Protein AF-A0A432QQ26-F1 (afdb_monomer)

Radius of gyration: 23.05 Å; Cα contacts (8 Å, |Δi|>4): 142; chains: 1; bounding box: 37×40×85 Å

Foldseek 3Di:
DPDDPPPPPPPPPPPVCPPDQDLQNVLVVCVVVVVPVVSLVSLVPDDDLSSLLVNLVSCLVVLVLVVNVVSLVVSCVPPNDDLVSLLSNLSSCLVVLVLVVSLVSLVVSCVVPDPCNLVSLQSNLVSCVVVVVNVSNVVSNVVSVVVVVVD

Solvent-accessible surface area (backbone atoms only — not comparable to full-atom values): 8589 Å² total; per-residue (Å²): 141,92,86,74,78,83,73,78,81,74,84,81,79,79,74,76,79,67,72,77,77,47,74,56,58,50,23,50,53,30,36,78,70,68,40,43,70,62,16,50,56,52,30,71,74,46,94,44,73,68,26,49,50,51,43,33,52,51,27,50,76,70,64,38,54,71,62,21,54,53,48,47,54,52,43,44,73,75,75,41,90,50,72,69,63,52,47,51,52,26,49,48,28,37,76,72,67,40,31,69,63,14,44,56,52,39,59,56,51,62,76,66,68,47,94,62,40,45,59,46,36,32,50,48,9,48,43,27,43,78,70,67,39,54,72,61,12,51,54,29,39,52,50,21,52,57,49,66,72,75,114

Sequence (151 aa):
MRAVIWILMVLLFDVSFSPAESIEDKAISLYNNGKKTEALKLLEGADSERALRLLIDYLTWENDVDRALRKIEIYEKKFGYEPEVAFRKAQLLAWSGKTVESRKLLRELLKEKTSFFPDVVELIGFTYLWEGRKKDAEFYLSWAYDLGKSE

Structure (mmCIF, N/CA/C/O backbone):
data_AF-A0A432QQ26-F1
#
_entry.id   AF-A0A432QQ26-F1
#
loop_
_atom_site.group_PDB
_atom_site.id
_atom_site.type_symbol
_atom_site.label_atom_id
_atom_site.label_alt_id
_atom_site.label_comp_id
_atom_site.label_asym_id
_atom_site.label_entity_id
_atom_site.label_seq_id
_atom_site.pdbx_PDB_ins_code
_atom_site.Cartn_x
_atom_site.Cartn_y
_atom_site.Cartn_z
_atom_site.occupancy
_atom_site.B_iso_or_equiv
_atom_site.auth_seq_id
_atom_site.auth_comp_id
_atom_site.auth_asym_id
_atom_site.auth_atom_id
_atom_site.pdbx_PDB_model_num
ATOM 1 N N . MET A 1 1 ? -8.235 29.226 66.268 1.00 49.72 1 MET A N 1
ATOM 2 C CA . MET A 1 1 ? -9.149 28.692 65.227 1.00 49.72 1 MET A CA 1
ATOM 3 C C . MET A 1 1 ? -9.240 29.712 64.104 1.00 49.72 1 MET A C 1
ATOM 5 O O . MET A 1 1 ? -9.399 30.874 64.440 1.00 49.72 1 MET A O 1
ATOM 9 N N . ARG A 1 2 ? -9.169 29.288 62.830 1.00 47.31 2 ARG A N 1
ATOM 10 C CA . ARG A 1 2 ? -9.063 30.097 61.583 1.00 47.31 2 ARG A CA 1
ATOM 11 C C . ARG A 1 2 ? -7.641 30.294 61.031 1.00 47.31 2 ARG A C 1
ATOM 13 O O . ARG A 1 2 ? -7.210 31.419 60.840 1.00 47.31 2 ARG A O 1
ATOM 20 N N . ALA A 1 3 ? -6.920 29.207 60.751 1.00 44.12 3 ALA A N 1
ATOM 21 C CA . ALA A 1 3 ? -5.725 29.276 59.891 1.00 44.12 3 ALA A CA 1
ATOM 22 C C . ALA A 1 3 ? -5.341 27.934 59.230 1.00 44.12 3 ALA A C 1
ATOM 24 O O . ALA A 1 3 ? -4.186 27.742 58.880 1.00 44.12 3 ALA A O 1
ATOM 25 N N . VAL A 1 4 ? -6.270 26.977 59.087 1.00 44.66 4 VAL A N 1
ATOM 26 C CA . VAL A 1 4 ? -5.939 25.627 58.560 1.00 44.66 4 VAL A CA 1
ATOM 27 C C . VAL A 1 4 ? -6.774 25.244 57.328 1.00 44.66 4 VAL A C 1
ATOM 29 O O . VAL A 1 4 ? -6.536 24.222 56.704 1.00 44.66 4 VAL A O 1
ATOM 32 N N . ILE A 1 5 ? -7.726 26.081 56.905 1.00 47.72 5 ILE A N 1
ATOM 33 C CA . ILE A 1 5 ? -8.691 25.704 55.852 1.00 47.72 5 ILE A CA 1
ATOM 34 C C . ILE A 1 5 ? -8.233 26.106 54.434 1.00 47.72 5 ILE A C 1
ATOM 36 O O . ILE A 1 5 ? -8.802 25.640 53.457 1.00 47.72 5 ILE A O 1
ATOM 40 N N . TRP A 1 6 ? -7.157 26.882 54.277 1.00 38.00 6 TRP A N 1
ATOM 41 C CA . TRP A 1 6 ? -6.729 27.367 52.952 1.00 38.00 6 TRP A CA 1
ATOM 42 C C . TRP A 1 6 ? -5.628 26.548 52.263 1.00 38.00 6 TRP A C 1
ATOM 44 O O . TRP A 1 6 ? -5.224 26.901 51.163 1.00 38.00 6 TRP A O 1
ATOM 54 N N . ILE A 1 7 ? -5.163 25.444 52.858 1.00 43.03 7 ILE A N 1
ATOM 55 C CA . ILE A 1 7 ? -4.156 24.562 52.226 1.00 43.03 7 ILE A CA 1
ATOM 56 C C . ILE A 1 7 ? -4.792 23.294 51.624 1.00 43.03 7 ILE A C 1
ATOM 58 O O . ILE A 1 7 ? -4.171 22.612 50.818 1.00 43.03 7 ILE A O 1
ATOM 62 N N . LEU A 1 8 ? -6.068 23.005 51.906 1.00 38.59 8 LEU A N 1
ATOM 63 C CA . LEU A 1 8 ? -6.726 21.790 51.400 1.00 38.59 8 LEU A CA 1
ATOM 64 C C . LEU A 1 8 ? -7.442 21.947 50.046 1.00 38.59 8 LEU A C 1
ATOM 66 O O . LEU A 1 8 ? -8.133 21.028 49.622 1.00 38.59 8 LEU A O 1
ATOM 70 N N . MET A 1 9 ? -7.295 23.089 49.366 1.00 41.06 9 MET A N 1
ATOM 71 C CA . MET A 1 9 ? -8.034 23.391 48.131 1.00 41.06 9 MET A CA 1
ATOM 72 C C . MET A 1 9 ? -7.133 23.581 46.900 1.00 41.06 9 MET A C 1
ATOM 74 O O . MET A 1 9 ? -7.530 24.225 45.936 1.00 41.06 9 MET A O 1
ATOM 78 N N . VAL A 1 10 ? -5.916 23.025 46.927 1.00 46.66 10 VAL A N 1
ATOM 79 C CA . VAL A 1 10 ? -5.001 23.006 45.763 1.00 46.66 10 VAL A CA 1
ATOM 80 C C . VAL A 1 10 ? -4.535 21.583 45.399 1.00 46.66 10 VAL A C 1
ATOM 82 O O . VAL A 1 10 ? -3.927 21.383 44.359 1.00 46.66 10 VAL A O 1
ATOM 85 N N . LEU A 1 11 ? -4.903 20.548 46.164 1.00 45.19 11 LEU A N 1
ATOM 86 C CA . LEU A 1 11 ? -4.510 19.153 45.890 1.00 45.19 11 LEU A CA 1
ATOM 87 C C . LEU A 1 11 ? -5.631 18.310 45.252 1.00 45.19 11 LEU A C 1
ATOM 89 O O . LEU A 1 11 ? -5.829 17.160 45.630 1.00 45.19 11 LEU A O 1
ATOM 93 N N . LEU A 1 12 ? -6.396 18.871 44.310 1.00 46.88 12 LEU A N 1
ATOM 94 C CA . LEU A 1 12 ? -7.404 18.109 43.546 1.00 46.88 12 LEU A CA 1
ATOM 95 C C . LEU A 1 12 ? -7.380 18.357 42.028 1.00 46.88 12 LEU A C 1
ATOM 97 O O . LEU A 1 12 ? -8.280 17.906 41.327 1.00 46.88 12 LEU A O 1
ATOM 101 N N . PHE A 1 13 ? -6.346 19.014 41.501 1.00 51.06 13 PHE A N 1
ATOM 102 C CA . PHE A 1 13 ? -6.186 19.224 40.057 1.00 51.06 13 PHE A CA 1
ATOM 103 C C . PHE A 1 13 ? -4.806 18.784 39.557 1.00 51.06 13 PHE A C 1
ATOM 105 O O . PHE A 1 13 ? -4.160 19.494 38.808 1.00 51.06 13 PHE A O 1
ATOM 112 N N . ASP A 1 14 ? -4.392 17.575 39.934 1.00 42.78 14 ASP A N 1
ATOM 113 C CA . ASP A 1 14 ? -3.414 16.792 39.162 1.00 42.78 14 ASP A CA 1
ATOM 114 C C . ASP A 1 14 ? -4.057 15.479 38.689 1.00 42.78 14 ASP A C 1
ATOM 116 O O . ASP A 1 14 ? -3.438 14.415 38.645 1.00 42.78 14 ASP A O 1
ATOM 120 N N . VAL A 1 15 ? -5.334 15.533 38.291 1.00 49.19 15 VAL A N 1
ATOM 121 C CA . VAL A 1 15 ? -5.822 14.547 37.325 1.00 49.19 15 VAL A CA 1
ATOM 122 C C . VAL A 1 15 ? -5.148 14.923 36.016 1.00 49.19 15 VAL A C 1
ATOM 124 O O . VAL A 1 15 ? -5.629 15.782 35.282 1.00 49.19 15 VAL A O 1
ATOM 127 N N . SER A 1 16 ? -3.985 14.323 35.770 1.00 47.47 16 SER A N 1
ATOM 128 C CA . SER A 1 16 ? -3.358 14.299 34.456 1.00 47.47 16 SER A CA 1
ATOM 129 C C . SER A 1 16 ? -4.419 13.807 33.476 1.00 47.47 16 SER A C 1
ATOM 131 O O . SER A 1 16 ? -4.715 12.614 33.421 1.00 47.47 16 SER A O 1
ATOM 133 N N . PHE A 1 17 ? -5.062 14.734 32.768 1.00 45.53 17 PHE A N 1
ATOM 134 C CA . PHE A 1 17 ? -6.013 14.430 31.712 1.00 45.53 17 PHE A CA 1
ATOM 135 C C . PHE A 1 17 ? -5.189 13.894 30.544 1.00 45.53 17 PHE A C 1
ATOM 137 O O . PHE A 1 17 ? -4.857 14.616 29.609 1.00 45.53 17 PHE A O 1
ATOM 144 N N . SER A 1 18 ? -4.759 12.638 30.650 1.00 54.38 18 SER A N 1
ATOM 145 C CA . SER A 1 18 ? -4.275 11.908 29.492 1.00 54.38 18 SER A CA 1
ATOM 146 C C . SER A 1 18 ? -5.509 11.734 28.608 1.00 54.38 18 SER A C 1
ATOM 148 O O . SER A 1 18 ? -6.475 11.112 29.068 1.00 54.38 18 SER A O 1
ATOM 150 N N . PRO A 1 19 ? -5.571 12.370 27.423 1.00 56.44 19 PRO A N 1
ATOM 151 C CA . PRO A 1 19 ? -6.722 12.209 26.550 1.00 56.44 19 PRO A CA 1
ATOM 152 C C . PRO A 1 19 ? -6.907 10.711 26.317 1.00 56.44 19 PRO A C 1
ATOM 154 O O . PRO A 1 19 ? -5.931 10.008 26.059 1.00 56.44 19 PRO A O 1
ATOM 157 N N . ALA A 1 20 ? -8.136 10.218 26.494 1.00 67.94 20 ALA A N 1
ATOM 158 C CA . ALA A 1 20 ? -8.439 8.812 26.267 1.00 67.94 20 ALA A CA 1
ATOM 159 C C . ALA A 1 20 ? -7.872 8.403 24.900 1.00 67.94 20 ALA A C 1
ATOM 161 O O . ALA A 1 20 ? -8.154 9.066 23.901 1.00 67.94 20 ALA A O 1
ATOM 162 N N . GLU A 1 21 ? -7.027 7.369 24.889 1.00 81.12 21 GLU A N 1
ATOM 163 C CA . GLU A 1 21 ? -6.357 6.879 23.683 1.00 81.12 21 GLU A CA 1
ATOM 164 C C . GLU A 1 21 ? -7.402 6.653 22.583 1.00 81.12 21 GLU A C 1
ATOM 166 O O . GLU A 1 21 ? -8.414 5.977 22.811 1.00 81.12 21 GLU A O 1
ATOM 171 N N . SER A 1 22 ? -7.195 7.261 21.410 1.00 91.81 22 SER A N 1
ATOM 172 C CA . SER A 1 22 ? -8.139 7.113 20.304 1.00 91.81 22 SER A CA 1
ATOM 173 C C . SER A 1 22 ? -8.199 5.654 19.843 1.00 91.81 22 SER A C 1
ATOM 175 O O . SER A 1 22 ? -7.283 4.860 20.085 1.00 91.81 22 SER A O 1
ATOM 177 N N . ILE A 1 23 ? -9.287 5.278 19.166 1.00 93.88 23 ILE A N 1
ATOM 178 C CA . ILE A 1 23 ? -9.431 3.921 18.622 1.00 93.88 23 ILE A CA 1
ATOM 179 C C . ILE A 1 23 ? -8.269 3.616 17.664 1.00 93.88 23 ILE A C 1
ATOM 181 O O . ILE A 1 23 ? -7.735 2.508 17.667 1.00 93.88 23 ILE A O 1
ATOM 185 N N . GLU A 1 24 ? -7.853 4.616 16.893 1.00 95.25 24 GLU A N 1
ATOM 186 C CA . GLU A 1 24 ? -6.741 4.573 15.955 1.00 95.25 24 GLU A CA 1
ATOM 187 C C . GLU A 1 24 ? -5.397 4.381 16.659 1.00 95.25 24 GLU A C 1
ATOM 189 O O . GLU A 1 24 ? -4.637 3.500 16.267 1.00 95.25 24 GLU A O 1
ATOM 194 N N . ASP A 1 25 ? -5.112 5.146 17.715 1.00 95.69 25 ASP A N 1
ATOM 195 C CA . ASP A 1 25 ? -3.838 5.036 18.440 1.00 95.69 25 ASP A CA 1
ATOM 196 C C . ASP A 1 25 ? -3.721 3.670 19.133 1.00 95.69 25 ASP A C 1
ATOM 198 O O . ASP A 1 25 ? -2.693 2.993 19.031 1.00 95.69 25 ASP A O 1
ATOM 202 N N . LYS A 1 26 ? -4.829 3.185 19.706 1.00 96.31 26 LYS A N 1
ATOM 203 C CA . LYS A 1 26 ? -4.905 1.834 20.264 1.00 96.31 26 LYS A CA 1
ATOM 204 C C . LYS A 1 26 ? -4.721 0.761 19.191 1.00 96.31 26 LYS A C 1
ATOM 206 O O . LYS A 1 26 ? -4.038 -0.236 19.432 1.00 96.31 26 LYS A O 1
ATOM 211 N N . ALA A 1 27 ? -5.314 0.933 18.010 1.00 97.31 27 ALA A N 1
ATOM 212 C CA . ALA A 1 27 ? -5.136 0.001 16.901 1.00 97.31 27 ALA A CA 1
ATOM 213 C C . ALA A 1 27 ? -3.682 -0.030 16.411 1.00 97.31 27 ALA A C 1
ATOM 215 O O . ALA A 1 27 ? -3.148 -1.117 16.194 1.00 97.31 27 ALA A O 1
ATOM 216 N N . ILE A 1 28 ? -3.025 1.130 16.312 1.00 97.25 28 ILE A N 1
ATOM 217 C CA . ILE A 1 28 ? -1.598 1.244 15.979 1.00 97.25 28 ILE A CA 1
ATOM 218 C C . ILE A 1 28 ? -0.750 0.495 17.010 1.00 97.25 28 ILE A C 1
ATOM 220 O O . ILE A 1 28 ? 0.091 -0.328 16.647 1.00 97.25 28 ILE A O 1
ATOM 224 N N . SER A 1 29 ? -1.010 0.720 18.300 1.00 97.19 29 SER A N 1
ATOM 225 C CA . SER A 1 29 ? -0.325 0.023 19.392 1.00 97.19 29 SER A CA 1
ATOM 226 C C . SER A 1 29 ? -0.507 -1.497 19.304 1.00 97.19 29 SER A C 1
ATOM 228 O O . SER A 1 29 ? 0.465 -2.251 19.380 1.00 97.19 29 SER A O 1
ATOM 230 N N . LEU A 1 30 ? -1.734 -1.977 19.078 1.00 97.94 30 LEU A N 1
ATOM 231 C CA . LEU A 1 30 ? -2.014 -3.405 18.906 1.00 97.94 30 LEU A CA 1
ATOM 232 C C . LEU A 1 30 ? -1.273 -3.991 17.697 1.00 97.94 30 LEU A C 1
ATOM 234 O O . LEU A 1 30 ? -0.663 -5.056 17.816 1.00 97.94 30 LEU A O 1
ATOM 238 N N . TYR A 1 31 ? -1.291 -3.298 16.558 1.00 97.56 31 TYR A N 1
ATOM 239 C CA . TYR A 1 31 ? -0.652 -3.759 15.329 1.00 97.56 31 TYR A CA 1
ATOM 240 C C . TYR A 1 31 ? 0.867 -3.880 15.492 1.00 97.56 31 TYR A C 1
ATOM 242 O O . TYR A 1 31 ? 1.438 -4.934 15.205 1.00 97.56 31 TYR A O 1
ATOM 250 N N . ASN A 1 32 ? 1.506 -2.848 16.052 1.00 96.62 32 ASN A N 1
ATOM 251 C CA . ASN A 1 32 ? 2.950 -2.815 16.298 1.00 96.62 32 ASN A CA 1
ATOM 252 C C . ASN A 1 32 ? 3.407 -3.883 17.304 1.00 96.62 32 ASN A C 1
ATOM 254 O O . ASN A 1 32 ? 4.525 -4.382 17.211 1.00 96.62 32 ASN A O 1
ATOM 258 N N . ASN A 1 33 ? 2.531 -4.287 18.227 1.00 97.62 33 ASN A N 1
ATOM 259 C CA .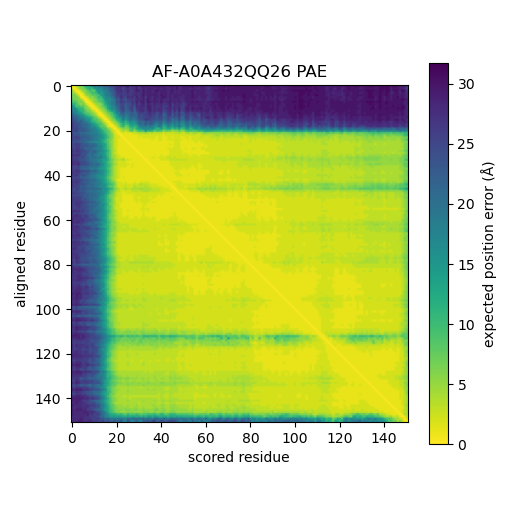 ASN A 1 33 ? 2.779 -5.378 19.172 1.00 97.62 33 ASN A CA 1
ATOM 260 C C . ASN A 1 33 ? 2.438 -6.773 18.605 1.00 97.62 33 ASN A C 1
ATOM 262 O O . ASN A 1 33 ? 2.332 -7.743 19.357 1.00 97.62 33 ASN A O 1
ATOM 266 N N . GLY A 1 34 ? 2.215 -6.893 17.292 1.00 97.06 34 GLY A N 1
ATOM 267 C CA . GLY A 1 34 ? 1.917 -8.159 16.619 1.00 97.06 34 GLY A CA 1
ATOM 268 C C . GLY A 1 34 ? 0.485 -8.668 16.814 1.00 97.06 34 GLY A C 1
ATOM 269 O O . GLY A 1 34 ? 0.122 -9.703 16.255 1.00 97.06 34 GLY A O 1
ATOM 270 N N . LYS A 1 35 ? -0.375 -7.938 17.537 1.00 97.94 35 LYS A N 1
ATOM 271 C CA . LYS A 1 35 ? -1.795 -8.273 17.743 1.00 97.94 35 LYS A CA 1
ATOM 272 C C . LYS A 1 35 ? -2.652 -7.806 16.565 1.00 97.94 35 LYS A C 1
ATOM 274 O O . LYS A 1 35 ? -3.657 -7.112 16.727 1.00 97.94 35 LYS A O 1
ATOM 279 N N . LYS A 1 36 ? -2.251 -8.199 15.354 1.00 97.12 36 LYS A N 1
ATOM 280 C CA . LYS A 1 36 ? -2.811 -7.698 14.091 1.00 97.12 36 LYS A CA 1
ATOM 281 C C . LYS A 1 36 ? -4.320 -7.916 13.981 1.00 97.12 36 LYS A C 1
ATOM 283 O O . LYS A 1 36 ? -5.050 -6.996 13.636 1.00 97.12 36 LYS A O 1
ATOM 288 N N . THR A 1 37 ? -4.811 -9.101 14.343 1.00 97.69 37 THR A N 1
ATOM 289 C CA . THR A 1 37 ? -6.248 -9.419 14.300 1.00 97.69 37 THR A CA 1
ATOM 290 C C . THR A 1 37 ? -7.076 -8.506 15.206 1.00 97.69 37 THR A C 1
ATOM 292 O O . THR A 1 37 ? -8.158 -8.071 14.816 1.00 97.69 37 THR A O 1
ATOM 295 N N . GLU A 1 38 ? -6.575 -8.190 16.404 1.00 97.88 38 GLU A N 1
ATOM 296 C CA . GLU A 1 38 ? -7.253 -7.284 17.338 1.00 97.88 38 GLU A CA 1
ATOM 297 C C . GLU A 1 38 ? -7.266 -5.851 16.797 1.00 97.88 38 GLU A C 1
ATOM 299 O O . GLU A 1 38 ? -8.309 -5.200 16.841 1.00 97.88 38 GLU A O 1
ATOM 304 N N . ALA A 1 39 ? -6.147 -5.391 16.228 1.00 98.00 39 ALA A N 1
ATOM 305 C CA . ALA A 1 39 ? -6.045 -4.081 15.589 1.00 98.00 39 ALA A CA 1
ATOM 306 C C . ALA A 1 39 ? -7.033 -3.934 14.420 1.00 98.00 39 ALA A C 1
ATOM 308 O O . ALA A 1 39 ? -7.800 -2.975 14.372 1.00 98.00 39 ALA A O 1
ATOM 309 N N . LEU A 1 40 ? -7.068 -4.915 13.510 1.00 97.88 40 LEU A N 1
ATOM 310 C CA . LEU A 1 40 ? -7.970 -4.908 12.355 1.00 97.88 40 LEU A CA 1
ATOM 311 C C . LEU A 1 40 ? -9.440 -4.921 12.787 1.00 97.88 40 LEU A C 1
ATOM 313 O O . LEU A 1 40 ? -10.232 -4.138 12.270 1.00 97.88 40 LEU A O 1
ATOM 317 N N . LYS A 1 41 ? -9.803 -5.762 13.765 1.00 97.81 41 LYS A N 1
ATOM 318 C CA . LYS A 1 41 ? -11.170 -5.810 14.304 1.00 97.81 41 LYS A CA 1
ATOM 319 C C . LYS A 1 41 ? -11.572 -4.481 14.945 1.00 97.81 41 LYS A C 1
ATOM 321 O O . LYS A 1 41 ? -12.720 -4.061 14.820 1.00 97.81 41 LYS A O 1
ATOM 326 N N . LEU A 1 42 ? -10.640 -3.837 15.646 1.00 97.38 42 LEU A N 1
ATOM 327 C CA . LEU A 1 42 ? -10.875 -2.550 16.284 1.00 97.38 42 LEU A CA 1
ATOM 328 C C . LEU A 1 42 ? -11.140 -1.452 15.239 1.00 97.38 42 LEU A C 1
ATOM 330 O O . LEU A 1 42 ? -12.113 -0.714 15.376 1.00 97.38 42 LEU A O 1
ATOM 334 N N . LEU A 1 43 ? -10.339 -1.401 14.170 1.00 97.94 43 LEU A N 1
ATOM 335 C CA . LEU A 1 43 ? -10.528 -0.454 13.064 1.00 97.94 43 LEU A CA 1
ATOM 336 C C . LEU A 1 43 ? -11.800 -0.733 12.253 1.00 97.94 43 LEU A C 1
ATOM 338 O O . LEU A 1 43 ? -12.451 0.201 11.801 1.00 97.94 43 LEU A O 1
ATOM 342 N N . GLU A 1 44 ? -12.199 -1.997 12.088 1.00 96.56 44 GLU A N 1
ATOM 343 C CA . GLU A 1 44 ? -13.448 -2.356 11.400 1.00 96.56 44 GLU A CA 1
ATOM 344 C C . GLU A 1 44 ? -14.708 -1.845 12.107 1.00 96.56 44 GLU A C 1
ATOM 346 O O . GLU A 1 44 ? -15.721 -1.624 11.445 1.00 96.56 44 GLU A O 1
ATOM 351 N N . GLY A 1 45 ? -14.652 -1.674 13.431 1.00 94.50 45 GLY A N 1
ATOM 352 C CA . GLY A 1 45 ? -15.748 -1.122 14.226 1.00 94.50 45 GLY A CA 1
ATOM 353 C C . GLY A 1 45 ? -15.761 0.407 14.310 1.00 94.50 45 GLY A C 1
ATOM 354 O O . GLY A 1 45 ? -16.695 0.963 14.884 1.00 94.50 45 GLY A O 1
ATOM 355 N N . ALA A 1 46 ? -14.739 1.084 13.785 1.00 94.69 46 ALA A N 1
ATOM 356 C CA . ALA A 1 46 ? -14.619 2.534 13.838 1.00 94.69 46 ALA A CA 1
ATOM 357 C C . ALA A 1 46 ? -15.286 3.193 12.624 1.00 94.69 46 ALA A C 1
ATOM 359 O O . ALA A 1 46 ? -15.151 2.718 11.498 1.00 94.69 46 ALA A O 1
ATOM 360 N N . ASP A 1 47 ? -15.958 4.325 12.844 1.00 92.19 47 ASP A N 1
ATOM 361 C CA . ASP A 1 47 ? -16.556 5.128 11.772 1.00 92.19 47 ASP A CA 1
ATOM 362 C C . ASP A 1 47 ? -15.851 6.481 11.613 1.00 92.19 47 ASP A C 1
ATOM 364 O O . ASP A 1 47 ? -16.454 7.547 11.733 1.00 92.19 47 ASP A O 1
ATOM 368 N N . SER A 1 48 ? -14.539 6.440 11.378 1.00 95.75 48 SER A N 1
ATOM 369 C CA . SER A 1 48 ? -13.732 7.622 11.069 1.00 95.75 48 SER A CA 1
ATOM 370 C C . SER A 1 48 ? -12.959 7.417 9.768 1.00 95.75 48 SER A C 1
ATOM 372 O O . SER A 1 48 ? -12.591 6.298 9.401 1.00 95.75 48 SER A O 1
ATOM 374 N N . GLU A 1 49 ? -12.695 8.515 9.060 1.00 96.94 49 GLU A N 1
ATOM 375 C CA . GLU A 1 49 ? -11.869 8.487 7.852 1.00 96.94 49 GLU A CA 1
ATOM 376 C C . GLU A 1 49 ? -10.461 7.951 8.152 1.00 96.94 49 GLU A C 1
ATOM 378 O O . GLU A 1 49 ? -9.949 7.087 7.438 1.00 96.94 49 GLU A O 1
ATOM 383 N N . ARG A 1 50 ? -9.863 8.415 9.260 1.00 96.50 50 ARG A N 1
ATOM 384 C CA . ARG A 1 50 ? -8.530 7.996 9.715 1.00 96.50 50 ARG A CA 1
ATOM 385 C C . ARG A 1 50 ? -8.480 6.494 9.992 1.00 96.50 50 ARG A C 1
ATOM 387 O O . ARG A 1 50 ? -7.544 5.834 9.547 1.00 96.50 50 ARG A O 1
ATOM 394 N N . ALA A 1 51 ? -9.482 5.942 10.678 1.00 97.56 51 ALA A N 1
ATOM 395 C CA . ALA A 1 51 ? -9.534 4.512 10.955 1.00 97.56 51 ALA A CA 1
ATOM 396 C C . ALA A 1 51 ? -9.698 3.686 9.674 1.00 97.56 51 ALA A C 1
ATOM 398 O O . ALA A 1 51 ? -9.048 2.651 9.529 1.00 97.56 51 ALA A O 1
ATOM 399 N N . LEU A 1 52 ? -10.511 4.151 8.717 1.00 98.38 52 LEU A N 1
ATOM 400 C CA . LEU A 1 52 ? -10.667 3.466 7.435 1.00 98.38 52 LEU A CA 1
ATOM 401 C C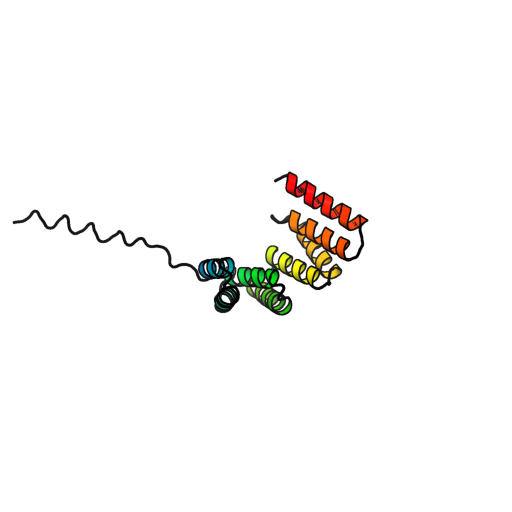 . LEU A 1 52 ? -9.368 3.476 6.617 1.00 98.38 52 LEU A C 1
ATOM 403 O O . LEU A 1 52 ? -9.018 2.451 6.036 1.00 98.38 52 LEU A O 1
ATOM 407 N N . ARG A 1 53 ? -8.626 4.590 6.617 1.00 98.19 53 ARG A N 1
ATOM 408 C CA . ARG A 1 53 ? -7.296 4.668 5.991 1.00 98.19 53 AR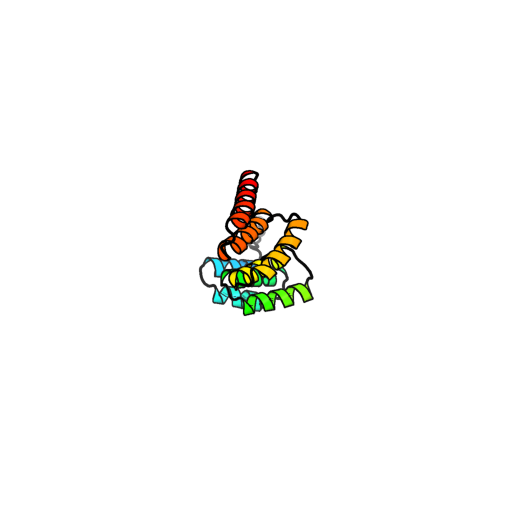G A CA 1
ATOM 409 C C . ARG A 1 53 ? -6.302 3.700 6.627 1.00 98.19 53 ARG A C 1
ATOM 411 O O . ARG A 1 53 ? -5.705 2.906 5.911 1.00 98.19 53 ARG A O 1
ATOM 418 N N . LEU A 1 54 ? -6.199 3.690 7.959 1.00 98.31 54 LEU A N 1
ATOM 419 C CA . LEU A 1 54 ? -5.336 2.741 8.675 1.00 98.31 54 LEU A CA 1
ATOM 420 C C . LEU A 1 54 ? -5.720 1.287 8.383 1.00 98.31 54 LEU A C 1
ATOM 422 O O . LEU A 1 54 ? -4.855 0.433 8.210 1.00 98.31 54 LEU A O 1
ATOM 426 N N . LEU A 1 55 ? -7.019 0.996 8.290 1.00 98.56 55 LEU A N 1
ATOM 427 C CA . LEU A 1 55 ? -7.489 -0.336 7.929 1.00 98.56 55 LEU A CA 1
ATOM 428 C C . LEU A 1 55 ? -7.046 -0.719 6.511 1.00 98.56 55 LEU A C 1
ATOM 430 O O . LEU A 1 55 ? -6.607 -1.846 6.302 1.00 98.56 55 LEU A O 1
ATOM 434 N N . ILE A 1 56 ? -7.139 0.202 5.548 1.00 98.62 56 ILE A N 1
ATOM 435 C CA . ILE A 1 56 ? -6.648 -0.005 4.179 1.00 98.62 56 ILE A CA 1
ATOM 436 C C . ILE A 1 56 ? -5.137 -0.251 4.180 1.00 98.62 56 ILE A C 1
ATOM 438 O O . ILE A 1 56 ? -4.692 -1.206 3.540 1.00 98.62 56 ILE A O 1
ATOM 442 N N . ASP A 1 57 ? -4.361 0.553 4.910 1.00 98.19 57 ASP A N 1
ATOM 443 C CA . ASP A 1 57 ? -2.910 0.384 5.040 1.00 98.19 57 ASP A CA 1
ATOM 444 C C . ASP A 1 57 ? -2.566 -1.015 5.558 1.00 98.19 57 ASP A C 1
ATOM 446 O O . ASP A 1 57 ? -1.805 -1.749 4.928 1.00 98.19 57 ASP A O 1
ATOM 450 N N . TYR A 1 58 ? -3.186 -1.426 6.664 1.00 98.31 58 TYR A N 1
ATOM 451 C CA . TYR A 1 58 ? -2.876 -2.699 7.309 1.00 98.31 58 TYR A CA 1
ATOM 452 C C . TYR A 1 58 ? -3.306 -3.888 6.457 1.00 98.31 58 TYR A C 1
ATOM 454 O O . TYR A 1 58 ? -2.542 -4.835 6.303 1.00 98.31 58 TYR A O 1
ATOM 462 N N . LEU A 1 59 ? -4.489 -3.840 5.841 1.00 98.25 59 LEU A N 1
ATOM 463 C CA . LEU A 1 59 ? -4.913 -4.892 4.913 1.00 98.25 59 LEU A CA 1
ATOM 464 C C . LEU A 1 59 ? -3.992 -4.975 3.690 1.00 98.25 59 LEU A C 1
ATOM 466 O O . LEU A 1 59 ? -3.745 -6.070 3.188 1.00 98.25 59 LEU A O 1
ATOM 470 N N . THR A 1 60 ? -3.457 -3.838 3.237 1.00 97.81 60 THR A N 1
ATOM 471 C CA . THR A 1 60 ? -2.469 -3.798 2.156 1.00 97.81 60 THR A CA 1
ATOM 472 C C . THR A 1 60 ? -1.175 -4.482 2.587 1.00 97.81 60 THR A C 1
ATOM 474 O O . THR A 1 60 ? -0.715 -5.381 1.892 1.00 97.81 60 THR A O 1
ATOM 477 N N . TRP A 1 61 ? -0.615 -4.141 3.750 1.00 95.69 61 TRP A N 1
ATOM 478 C CA . TRP A 1 61 ? 0.620 -4.758 4.254 1.00 95.69 61 TRP A CA 1
ATOM 479 C C . TRP A 1 61 ? 0.481 -6.251 4.564 1.00 95.69 61 TRP A C 1
ATOM 481 O O . TRP A 1 61 ? 1.422 -7.009 4.339 1.00 95.69 61 TRP A O 1
ATOM 491 N N . GLU A 1 62 ? -0.695 -6.692 5.012 1.00 95.50 62 GLU A N 1
ATOM 492 C CA . GLU A 1 62 ? -1.006 -8.117 5.179 1.00 95.50 62 GLU A CA 1
ATOM 493 C C . GLU A 1 62 ? -1.305 -8.830 3.847 1.00 95.50 62 GLU A C 1
ATOM 495 O O . GLU A 1 62 ? -1.558 -10.035 3.838 1.00 95.50 62 GLU A O 1
ATOM 500 N N . ASN A 1 63 ? -1.270 -8.107 2.722 1.00 94.38 63 ASN A N 1
ATOM 501 C CA . ASN A 1 63 ? -1.590 -8.593 1.381 1.00 94.38 63 ASN A CA 1
ATOM 502 C C . ASN A 1 63 ? -2.981 -9.260 1.294 1.00 94.38 63 ASN A C 1
ATOM 504 O O . ASN A 1 63 ? -3.208 -10.177 0.503 1.00 94.38 63 ASN A O 1
ATOM 508 N N . ASP A 1 64 ? -3.937 -8.788 2.100 1.00 96.62 64 ASP A N 1
ATOM 509 C CA . ASP A 1 64 ? -5.341 -9.205 2.066 1.00 96.62 64 ASP A CA 1
ATOM 510 C C . ASP A 1 64 ? -6.070 -8.426 0.962 1.00 96.62 64 ASP A C 1
ATOM 512 O O . ASP A 1 64 ? -6.864 -7.510 1.207 1.00 96.62 64 ASP A O 1
ATOM 516 N N . VAL A 1 65 ? -5.723 -8.761 -0.285 1.00 95.56 65 VAL A N 1
ATOM 517 C CA . VAL A 1 65 ? -6.109 -8.017 -1.493 1.00 95.56 65 VAL A CA 1
ATOM 518 C C . VAL A 1 65 ? -7.617 -7.794 -1.569 1.00 95.56 65 VAL A C 1
ATOM 520 O O . VAL A 1 65 ? -8.074 -6.676 -1.813 1.00 95.56 65 VAL A O 1
ATOM 523 N N . ASP A 1 66 ? -8.400 -8.839 -1.317 1.0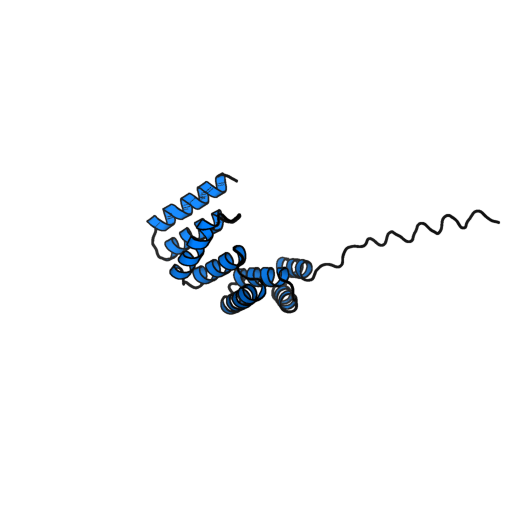0 96.12 66 ASP A N 1
ATOM 524 C CA . ASP A 1 66 ? -9.852 -8.788 -1.448 1.00 96.12 66 ASP A CA 1
ATOM 525 C C . ASP A 1 66 ? -10.491 -7.863 -0.408 1.00 96.12 66 ASP A C 1
ATOM 527 O O . ASP A 1 66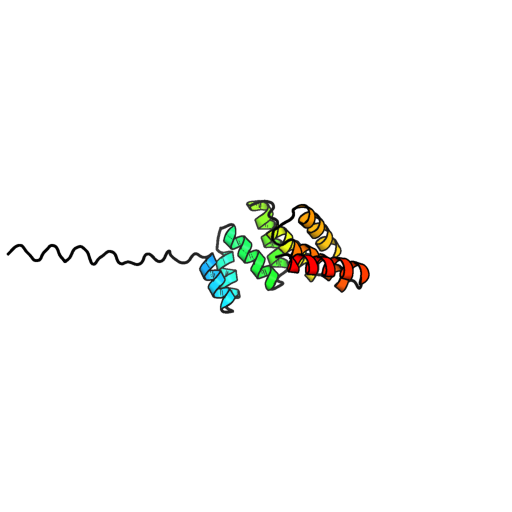 ? -11.393 -7.086 -0.740 1.00 96.12 66 ASP A O 1
ATOM 531 N N . ARG A 1 67 ? -10.055 -7.927 0.859 1.00 97.75 67 ARG A N 1
ATOM 532 C CA . ARG A 1 67 ? -10.584 -7.028 1.896 1.00 97.75 67 ARG A CA 1
ATOM 533 C C . ARG A 1 67 ? -10.111 -5.602 1.673 1.00 97.75 67 ARG A C 1
ATOM 535 O O . ARG A 1 67 ? -10.936 -4.694 1.777 1.00 97.75 67 ARG A O 1
ATOM 542 N N . ALA A 1 68 ? -8.843 -5.403 1.325 1.00 98.31 68 ALA A N 1
ATOM 543 C CA . ALA A 1 68 ? -8.286 -4.078 1.096 1.00 98.31 68 ALA A CA 1
ATOM 544 C C . ALA A 1 68 ? -9.010 -3.350 -0.049 1.00 98.31 68 ALA A C 1
ATOM 546 O O . ALA A 1 68 ? -9.491 -2.234 0.147 1.00 98.31 68 ALA A O 1
ATOM 547 N N . LEU A 1 69 ? -9.207 -4.002 -1.203 1.00 97.75 69 LEU A N 1
ATOM 548 C CA . LEU A 1 69 ? -9.917 -3.404 -2.342 1.00 97.75 69 LEU A CA 1
ATOM 549 C C . LEU A 1 69 ? -11.372 -3.042 -2.010 1.00 97.75 69 LEU A C 1
ATOM 551 O O . LEU A 1 69 ? -11.834 -1.969 -2.399 1.00 97.75 69 LEU A O 1
ATOM 555 N N . ARG A 1 70 ? -12.083 -3.875 -1.234 1.00 98.12 70 ARG A N 1
ATOM 556 C CA . ARG A 1 70 ? -13.436 -3.531 -0.755 1.00 98.12 70 ARG A CA 1
ATOM 557 C C . ARG A 1 70 ? -13.433 -2.303 0.153 1.00 98.12 70 ARG A C 1
ATOM 559 O O . ARG A 1 70 ? -14.339 -1.478 0.065 1.00 98.12 70 ARG A O 1
ATOM 566 N N . LYS A 1 71 ? -12.444 -2.173 1.042 1.00 98.56 71 LYS A N 1
ATOM 567 C CA . LYS A 1 71 ? -12.332 -1.006 1.932 1.00 98.56 71 LYS A CA 1
ATOM 568 C C . LYS A 1 71 ? -11.962 0.264 1.168 1.00 98.56 71 LYS A C 1
ATOM 570 O O . LYS A 1 71 ? -12.525 1.309 1.475 1.00 98.56 71 LYS A O 1
ATOM 575 N N . ILE A 1 72 ? -11.127 0.160 0.136 1.00 98.56 72 ILE A N 1
ATOM 576 C CA . ILE A 1 72 ? -10.825 1.264 -0.785 1.00 98.56 72 ILE A CA 1
ATOM 577 C C . ILE A 1 72 ? -12.091 1.727 -1.513 1.00 98.56 72 ILE A C 1
ATOM 579 O O . ILE A 1 72 ? -12.365 2.920 -1.538 1.00 98.56 72 ILE A O 1
ATOM 583 N N . GLU A 1 73 ? -12.917 0.811 -2.029 1.00 98.06 73 GLU A N 1
ATOM 584 C CA . GLU A 1 73 ? -14.186 1.183 -2.675 1.00 98.06 73 GLU A CA 1
ATOM 585 C C . GLU A 1 73 ? -15.135 1.912 -1.706 1.00 98.06 73 GLU A C 1
ATOM 587 O O . GLU A 1 73 ? -15.795 2.883 -2.080 1.00 98.06 73 GLU A O 1
ATOM 592 N N . ILE A 1 74 ? -15.201 1.468 -0.446 1.00 98.00 74 ILE A N 1
ATOM 593 C CA . ILE A 1 74 ? -15.976 2.154 0.598 1.00 98.00 74 ILE A CA 1
ATOM 594 C C . ILE A 1 74 ? -15.408 3.554 0.863 1.00 98.00 74 ILE A C 1
ATOM 596 O O . ILE A 1 74 ? -16.183 4.506 0.961 1.00 98.00 74 ILE A O 1
ATOM 600 N N . TYR A 1 75 ? -14.083 3.688 0.958 1.00 98.44 75 TYR A N 1
ATOM 601 C CA . TYR A 1 75 ? -13.417 4.972 1.173 1.00 98.44 75 TYR A CA 1
ATOM 602 C C . TYR A 1 75 ? -13.705 5.946 0.026 1.00 98.44 75 TYR A C 1
ATOM 604 O O . TYR A 1 75 ? -14.221 7.033 0.272 1.00 98.44 75 TYR A O 1
ATOM 612 N N . GLU A 1 76 ? -13.479 5.525 -1.223 1.00 97.69 76 GLU A N 1
ATOM 613 C CA . GLU A 1 76 ? -13.705 6.338 -2.426 1.00 97.69 76 GLU A CA 1
ATOM 614 C C . GLU A 1 76 ? -15.163 6.827 -2.512 1.00 97.69 76 GLU A C 1
ATOM 616 O O . GLU A 1 76 ? -15.416 7.974 -2.878 1.00 97.69 76 GLU A O 1
ATOM 621 N N . LYS A 1 77 ? -16.137 5.991 -2.122 1.00 97.94 77 LYS A N 1
ATOM 622 C CA . LYS A 1 77 ? -17.560 6.374 -2.085 1.00 97.94 77 LYS A CA 1
ATOM 623 C C . LYS A 1 77 ? -17.901 7.366 -0.973 1.00 97.94 77 LYS A C 1
ATOM 625 O O . LYS A 1 77 ? -18.796 8.185 -1.165 1.00 97.94 77 LYS A O 1
ATOM 630 N N . LYS A 1 78 ? -17.266 7.251 0.198 1.00 97.69 78 LYS A N 1
ATOM 631 C CA . LYS A 1 78 ? -17.618 8.039 1.392 1.00 97.69 78 LYS A CA 1
ATOM 632 C C . LYS A 1 78 ? -16.860 9.364 1.475 1.00 97.69 78 LYS A C 1
ATOM 634 O O . LYS A 1 78 ? -17.451 10.367 1.860 1.00 97.69 78 LYS A O 1
ATOM 639 N N . PHE A 1 79 ? -15.579 9.354 1.126 1.00 97.38 79 PHE A N 1
ATOM 640 C CA . PHE A 1 79 ? -14.654 10.473 1.328 1.00 97.38 79 PHE A CA 1
ATOM 641 C C . PHE A 1 79 ? -14.087 11.027 0.015 1.00 97.38 79 PHE A C 1
ATOM 643 O O . PHE A 1 79 ? -13.564 12.136 -0.007 1.00 97.38 79 PHE A O 1
ATOM 650 N N . GLY A 1 80 ? -14.266 10.309 -1.097 1.00 97.25 80 GLY A N 1
ATOM 651 C CA . GLY A 1 80 ? -13.778 10.722 -2.407 1.00 97.25 80 GLY A CA 1
ATOM 652 C C . GLY A 1 80 ? -12.355 10.247 -2.692 1.00 97.25 80 GLY A C 1
ATOM 653 O O . GLY A 1 80 ? -11.857 9.292 -2.096 1.00 97.25 80 GLY A O 1
ATOM 654 N N . TYR A 1 81 ? -11.727 10.888 -3.675 1.00 95.81 81 TYR A N 1
ATOM 655 C CA . TYR A 1 81 ? -10.372 10.564 -4.108 1.00 95.81 81 TYR A CA 1
ATOM 656 C C . TYR A 1 81 ? -9.332 11.076 -3.107 1.00 95.81 81 TYR A C 1
ATOM 658 O O . TYR A 1 81 ? -9.353 12.249 -2.740 1.00 95.81 81 TYR A O 1
ATOM 666 N N . GLU A 1 82 ? -8.391 10.209 -2.741 1.00 96.44 82 GLU A N 1
ATOM 667 C CA . GLU A 1 82 ? -7.223 10.558 -1.940 1.00 96.44 82 GLU A CA 1
ATOM 668 C C . GLU A 1 82 ? -5.982 9.827 -2.507 1.00 96.44 82 GLU A C 1
ATOM 670 O O . GLU A 1 82 ? -6.074 8.631 -2.825 1.00 96.44 82 GLU A O 1
ATOM 675 N N . PRO A 1 83 ? -4.840 10.521 -2.707 1.00 96.94 83 PRO A N 1
ATOM 676 C CA . PRO A 1 83 ? -3.694 9.941 -3.411 1.00 96.94 83 PRO A CA 1
ATOM 677 C C . PRO A 1 83 ? -3.021 8.754 -2.708 1.00 96.94 83 PRO A C 1
ATOM 679 O O . PRO A 1 83 ? -2.557 7.834 -3.381 1.00 96.94 83 PRO A O 1
ATOM 682 N N . GLU A 1 84 ? -2.945 8.739 -1.378 1.00 96.56 84 GLU A N 1
ATOM 683 C CA . GLU A 1 84 ? -2.335 7.646 -0.612 1.00 96.56 84 GLU A CA 1
ATOM 684 C C . GLU A 1 84 ? -3.180 6.365 -0.709 1.00 96.56 84 GLU A C 1
ATOM 686 O O . GLU A 1 84 ? -2.646 5.274 -0.915 1.00 96.56 84 GLU A O 1
ATOM 691 N N . VAL A 1 85 ? -4.508 6.480 -0.670 1.00 98.00 85 VAL A N 1
ATOM 692 C CA . VAL A 1 85 ? -5.461 5.384 -0.879 1.00 98.00 85 VAL A CA 1
ATOM 693 C C . VAL A 1 85 ? -5.373 4.865 -2.314 1.00 98.00 85 VAL A C 1
ATOM 695 O O . VAL A 1 85 ? -5.3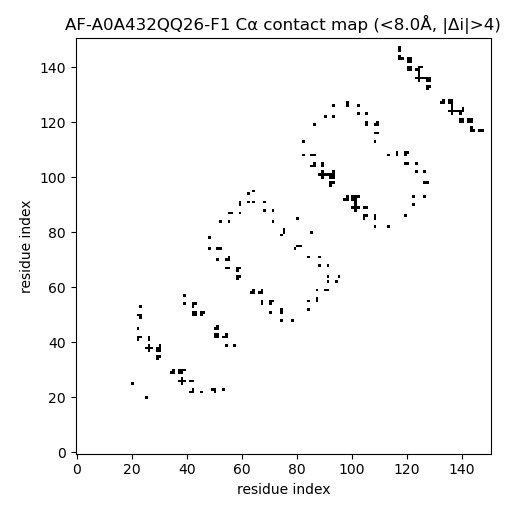50 3.649 -2.540 1.00 98.00 85 VAL A O 1
ATOM 698 N N . ALA A 1 86 ? -5.249 5.761 -3.297 1.00 97.94 86 ALA A N 1
ATOM 699 C CA . ALA A 1 86 ? -4.988 5.373 -4.679 1.00 97.94 86 ALA A CA 1
ATOM 700 C C . ALA A 1 86 ? -3.631 4.658 -4.827 1.00 97.94 86 ALA A C 1
ATOM 702 O O . ALA A 1 86 ? -3.526 3.669 -5.558 1.00 97.94 86 ALA A O 1
ATOM 703 N N . PHE A 1 87 ? -2.603 5.080 -4.092 1.00 98.19 87 PHE A N 1
ATOM 704 C CA . PHE A 1 87 ? -1.314 4.396 -4.078 1.00 98.19 87 PHE A CA 1
ATOM 705 C C . PHE A 1 87 ? -1.406 2.992 -3.464 1.00 98.19 87 PHE A C 1
ATOM 707 O O . PHE A 1 87 ? -0.891 2.039 -4.053 1.00 98.19 87 PHE A O 1
ATOM 714 N N . ARG A 1 88 ? -2.153 2.809 -2.366 1.00 98.31 88 ARG A N 1
ATOM 715 C CA . ARG A 1 88 ? -2.441 1.475 -1.797 1.00 98.31 88 ARG A CA 1
ATOM 716 C C . ARG A 1 88 ? -3.152 0.566 -2.795 1.00 98.31 88 ARG A C 1
ATOM 718 O O . ARG A 1 88 ? -2.766 -0.590 -2.967 1.00 98.31 88 ARG A O 1
ATOM 725 N N . LYS A 1 89 ? -4.128 1.095 -3.540 1.00 98.44 89 LYS A N 1
ATOM 726 C CA . LYS A 1 89 ? -4.781 0.373 -4.645 1.00 98.44 89 LYS A CA 1
ATOM 727 C C . LYS A 1 89 ? -3.766 -0.067 -5.700 1.00 98.44 89 LYS A C 1
ATOM 729 O O . LYS A 1 89 ? -3.797 -1.215 -6.140 1.00 98.44 89 LYS A O 1
ATOM 734 N N . ALA A 1 90 ? -2.846 0.816 -6.088 1.00 98.25 90 ALA A N 1
ATOM 735 C CA . ALA A 1 90 ? -1.799 0.491 -7.049 1.00 98.25 90 ALA A CA 1
ATOM 736 C C . ALA A 1 90 ? -0.833 -0.588 -6.531 1.00 98.25 90 ALA A C 1
ATOM 738 O O . ALA A 1 90 ? -0.463 -1.471 -7.309 1.00 98.25 90 ALA A O 1
ATOM 739 N N . GLN A 1 91 ? -0.465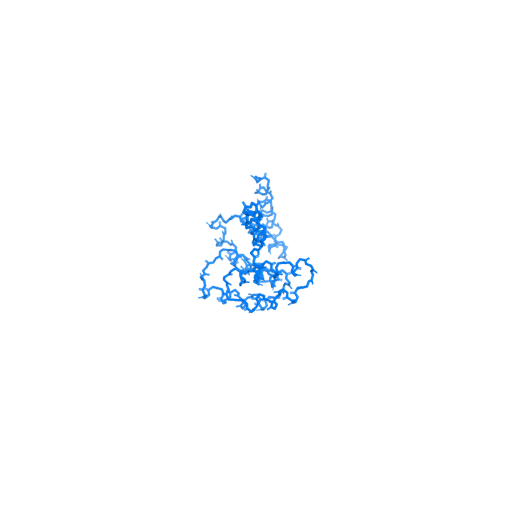 -0.562 -5.246 1.00 98.31 91 GLN A N 1
ATOM 740 C CA . GLN A 1 91 ? 0.354 -1.597 -4.600 1.00 98.31 91 GLN A CA 1
ATOM 741 C C . GLN A 1 91 ? -0.326 -2.967 -4.663 1.00 98.31 91 GLN A C 1
ATOM 743 O O . GLN A 1 91 ? 0.263 -3.922 -5.164 1.00 98.31 91 GLN A O 1
ATOM 748 N N . LEU A 1 92 ? -1.598 -3.048 -4.270 1.00 98.12 92 LEU A N 1
ATOM 749 C CA . LEU A 1 92 ? -2.388 -4.282 -4.333 1.00 98.12 92 LEU A CA 1
ATOM 750 C C . LEU A 1 92 ? -2.503 -4.833 -5.759 1.00 98.12 92 LEU A C 1
ATOM 752 O O . LEU A 1 92 ? -2.361 -6.036 -5.985 1.00 98.12 92 LEU A O 1
ATOM 756 N N . LEU A 1 93 ? -2.735 -3.961 -6.746 1.00 97.62 93 LEU A N 1
ATOM 757 C CA . LEU A 1 93 ? -2.748 -4.348 -8.159 1.00 97.62 93 LEU A CA 1
ATOM 758 C C . LEU A 1 93 ? -1.378 -4.884 -8.598 1.00 97.62 93 LEU A C 1
ATOM 760 O O . LEU A 1 93 ? -1.310 -5.903 -9.279 1.00 97.62 93 LEU A O 1
ATOM 764 N N . ALA A 1 94 ? -0.286 -4.243 -8.180 1.00 97.69 94 ALA A N 1
ATOM 765 C CA . ALA A 1 94 ? 1.065 -4.679 -8.513 1.00 97.69 94 ALA A CA 1
ATOM 766 C C . ALA A 1 94 ? 1.364 -6.070 -7.928 1.00 97.69 94 ALA A C 1
ATOM 768 O O . ALA A 1 94 ? 1.765 -6.973 -8.661 1.00 97.69 94 ALA A O 1
ATOM 769 N N . TRP A 1 95 ? 1.116 -6.259 -6.628 1.00 95.69 95 TRP A N 1
ATOM 770 C CA . TRP A 1 95 ? 1.401 -7.505 -5.907 1.00 95.69 95 TRP A CA 1
ATOM 771 C C . TRP A 1 95 ? 0.494 -8.668 -6.313 1.00 95.69 95 TRP A C 1
ATOM 773 O O . TRP A 1 95 ? 0.905 -9.822 -6.234 1.00 95.69 95 TRP A O 1
ATOM 783 N N . SER A 1 96 ? -0.704 -8.381 -6.827 1.00 95.50 96 SER A N 1
ATOM 784 C CA . SER A 1 96 ? -1.599 -9.388 -7.420 1.00 95.50 96 SER A CA 1
ATOM 785 C C . SER A 1 96 ? -1.289 -9.708 -8.891 1.00 95.50 96 SER A C 1
ATOM 787 O O . SER A 1 96 ? -2.054 -10.418 -9.544 1.00 95.50 96 SER A O 1
ATOM 789 N N . GLY A 1 97 ? -0.181 -9.192 -9.435 1.00 95.38 97 GLY A N 1
ATOM 790 C CA . GLY A 1 97 ? 0.251 -9.444 -10.813 1.00 95.38 97 GLY A CA 1
ATOM 791 C C . GLY A 1 97 ? -0.473 -8.605 -11.870 1.00 95.38 97 GLY A C 1
ATOM 792 O O . GLY A 1 97 ? -0.183 -8.730 -13.058 1.00 95.38 97 GLY A O 1
ATOM 793 N N . LYS A 1 98 ? -1.368 -7.696 -11.472 1.00 97.62 98 LYS A N 1
ATOM 794 C CA . LYS A 1 98 ? -2.059 -6.739 -12.355 1.00 97.62 98 LYS A CA 1
ATOM 795 C C . LYS A 1 98 ? -1.197 -5.494 -12.588 1.00 97.62 98 LYS A C 1
ATOM 797 O O . LYS A 1 98 ? -1.622 -4.347 -12.433 1.00 97.62 98 LYS A O 1
ATOM 802 N N . THR A 1 99 ? 0.050 -5.724 -12.975 1.00 98.00 99 THR A N 1
ATOM 803 C CA . THR A 1 99 ? 1.109 -4.721 -13.156 1.00 98.00 99 THR A CA 1
ATOM 804 C C . THR A 1 99 ? 0.745 -3.623 -14.159 1.00 98.00 99 THR A C 1
ATOM 806 O O . THR A 1 99 ? 1.074 -2.459 -13.941 1.00 98.00 99 THR A O 1
ATOM 809 N N . VAL A 1 100 ? 0.021 -3.945 -15.236 1.00 98.00 100 VAL A N 1
ATOM 810 C CA . VAL A 1 100 ? -0.438 -2.956 -16.233 1.00 98.00 100 VAL A CA 1
ATOM 811 C C . VAL A 1 100 ? -1.439 -1.967 -15.627 1.00 98.00 100 VAL A C 1
ATOM 813 O O . VAL A 1 100 ? -1.307 -0.758 -15.822 1.00 98.00 100 VAL A O 1
ATOM 816 N N . GLU A 1 101 ? -2.421 -2.470 -14.880 1.00 98.12 101 GLU A N 1
ATOM 817 C CA . GLU A 1 101 ? -3.442 -1.653 -14.214 1.00 98.12 101 GLU A CA 1
ATOM 818 C C . GLU A 1 101 ? -2.818 -0.802 -13.106 1.00 98.12 101 GLU A C 1
ATOM 820 O O . GLU A 1 101 ? -3.086 0.397 -13.027 1.00 98.12 101 GLU A O 1
ATOM 825 N N . SER A 1 102 ? -1.914 -1.399 -12.322 1.00 98.44 102 SER A N 1
ATOM 826 C CA . SER A 1 102 ? -1.116 -0.690 -11.321 1.00 98.44 102 SER A CA 1
ATOM 827 C C . SER A 1 102 ? -0.351 0.481 -11.943 1.00 98.44 102 SER A C 1
ATOM 829 O O . SER A 1 102 ? -0.536 1.627 -11.537 1.00 98.44 102 SER A O 1
ATOM 831 N N . ARG A 1 103 ? 0.425 0.243 -13.012 1.00 98.31 103 ARG A N 1
ATOM 832 C CA . ARG A 1 103 ? 1.172 1.309 -13.702 1.00 98.31 103 ARG A CA 1
ATOM 833 C C . ARG A 1 103 ? 0.280 2.406 -14.262 1.00 98.31 103 ARG A C 1
ATOM 835 O O . ARG A 1 103 ? 0.714 3.554 -14.306 1.00 98.31 103 ARG A O 1
ATOM 842 N N . LYS A 1 104 ? -0.933 2.084 -14.722 1.00 98.19 104 LYS A N 1
ATOM 843 C CA . LYS A 1 104 ? -1.878 3.107 -15.187 1.00 98.19 104 LYS A CA 1
ATOM 844 C C . LYS A 1 104 ? -2.224 4.065 -14.048 1.00 98.19 104 LYS A C 1
ATOM 846 O O . LYS A 1 104 ? -2.138 5.269 -14.249 1.00 98.19 104 LYS A O 1
ATOM 851 N N . LEU A 1 105 ? -2.547 3.536 -12.868 1.00 97.44 105 LEU A N 1
ATOM 852 C CA . LEU A 1 105 ? -2.865 4.347 -11.693 1.00 97.44 105 LEU A CA 1
ATOM 853 C C . LEU A 1 105 ? -1.646 5.135 -11.191 1.00 97.44 105 LEU A C 1
ATOM 855 O O . LEU A 1 105 ? -1.746 6.333 -10.949 1.00 97.44 105 LEU A O 1
ATOM 859 N N . LEU A 1 106 ? -0.472 4.500 -11.135 1.00 98.00 106 LEU A N 1
ATOM 860 C CA . LEU A 1 106 ? 0.772 5.157 -10.718 1.00 98.00 106 LEU A CA 1
ATOM 861 C C . LEU A 1 106 ? 1.157 6.319 -11.637 1.00 98.00 106 LEU A C 1
ATOM 863 O O . LEU A 1 106 ? 1.632 7.344 -11.168 1.00 98.00 106 LEU A O 1
ATOM 867 N N . ARG A 1 107 ? 0.919 6.207 -12.948 1.00 96.38 107 ARG A N 1
ATOM 868 C CA . ARG A 1 107 ? 1.166 7.309 -13.893 1.00 96.38 107 ARG A CA 1
ATOM 869 C C . ARG A 1 107 ? 0.241 8.504 -13.687 1.00 96.38 107 ARG A C 1
ATOM 871 O O . ARG A 1 107 ? 0.651 9.613 -14.019 1.00 96.38 107 ARG A O 1
ATOM 878 N N . GLU A 1 108 ? -0.971 8.293 -13.183 1.00 96.00 108 GLU A N 1
ATOM 879 C CA . GLU A 1 108 ? -1.832 9.402 -12.766 1.00 96.00 108 GLU A CA 1
ATOM 880 C C . GLU A 1 108 ? -1.275 10.046 -11.490 1.00 96.00 108 GLU A C 1
ATOM 882 O O . GLU A 1 108 ? -1.044 11.251 -11.490 1.00 96.00 108 GLU A O 1
ATOM 887 N N . LEU A 1 109 ? -0.885 9.242 -10.493 1.00 96.25 109 LEU A N 1
ATOM 888 C CA . LEU A 1 109 ? -0.255 9.732 -9.257 1.00 96.25 109 LEU A CA 1
ATOM 889 C C . LEU A 1 109 ? 1.042 10.523 -9.506 1.00 96.25 109 LEU A C 1
ATOM 891 O O . LEU A 1 109 ? 1.291 11.532 -8.849 1.00 96.25 109 LEU A O 1
ATOM 895 N N . LEU A 1 110 ? 1.848 10.141 -10.505 1.00 94.38 110 LEU A N 1
ATOM 896 C CA . LEU A 1 110 ? 3.040 10.909 -10.893 1.00 94.38 110 LEU A CA 1
ATOM 897 C C . LEU A 1 110 ? 2.714 12.347 -11.337 1.00 94.38 110 LEU A C 1
ATOM 899 O O . LEU A 1 110 ? 3.555 13.236 -11.209 1.00 94.38 110 LEU A O 1
ATOM 903 N N . LYS A 1 111 ? 1.519 12.610 -11.875 1.00 94.19 111 LYS A N 1
ATOM 904 C CA . LYS A 1 111 ? 1.132 13.968 -12.295 1.00 94.19 111 LYS A CA 1
ATOM 905 C C . LYS A 1 111 ? 0.844 14.874 -11.098 1.00 94.19 111 LYS A C 1
ATOM 907 O O . LYS A 1 111 ? 0.929 16.091 -11.233 1.00 94.19 111 LYS A O 1
ATOM 912 N N . GLU A 1 112 ? 0.532 14.286 -9.946 1.00 91.88 112 GLU A N 1
ATOM 913 C CA . GLU A 1 112 ? 0.093 14.991 -8.741 1.00 91.88 112 GLU A CA 1
ATOM 914 C C . GLU A 1 112 ? 1.250 15.427 -7.836 1.00 91.88 112 GLU A C 1
ATOM 916 O O . GLU A 1 112 ? 1.033 16.238 -6.941 1.00 91.88 112 GLU A O 1
ATOM 921 N N . LYS A 1 113 ? 2.483 14.955 -8.093 1.00 81.50 113 LYS A N 1
ATOM 922 C CA . LYS A 1 113 ? 3.690 15.291 -7.308 1.00 81.50 113 LYS A CA 1
ATOM 923 C C . LYS A 1 113 ? 3.468 15.135 -5.796 1.00 81.50 113 LYS A C 1
ATOM 925 O O . LYS A 1 113 ? 3.724 16.053 -5.018 1.00 81.50 113 LYS A O 1
ATOM 930 N N . THR A 1 114 ? 2.951 13.976 -5.401 1.00 87.69 114 THR A N 1
ATOM 931 C CA . THR A 1 114 ? 2.676 13.641 -4.001 1.00 87.69 114 THR A CA 1
ATOM 932 C C . THR A 1 114 ? 3.958 13.616 -3.158 1.00 87.69 114 THR A C 1
ATOM 934 O O . THR A 1 114 ? 5.060 13.519 -3.688 1.00 87.69 114 THR A O 1
ATOM 937 N N . SER A 1 115 ? 3.847 13.693 -1.830 1.00 87.81 115 SER A N 1
ATOM 938 C CA . SER A 1 115 ? 5.015 13.595 -0.933 1.00 87.81 115 SER A CA 1
ATOM 939 C C . SER A 1 115 ? 5.738 12.249 -1.051 1.00 87.81 115 SER A C 1
ATOM 941 O O . SER A 1 115 ? 6.955 12.194 -0.987 1.00 87.81 115 SER A O 1
ATOM 943 N N . PHE A 1 116 ? 4.992 11.174 -1.297 1.00 88.69 116 PHE A N 1
ATOM 944 C CA . PHE A 1 116 ? 5.502 9.821 -1.540 1.00 88.69 116 PHE A CA 1
ATOM 945 C C . PHE A 1 116 ? 5.826 9.574 -3.027 1.00 88.69 116 PHE A C 1
ATOM 947 O O . PHE A 1 116 ? 5.806 8.442 -3.509 1.00 88.69 116 PHE A O 1
ATOM 954 N N . PHE A 1 117 ? 6.094 10.631 -3.798 1.00 91.19 117 PHE A N 1
ATOM 955 C CA . PHE A 1 117 ? 6.436 10.526 -5.216 1.00 91.19 117 PHE A CA 1
ATOM 956 C C . PHE A 1 117 ? 7.597 9.553 -5.505 1.00 91.19 117 PHE A C 1
ATOM 958 O O . PHE A 1 117 ? 7.469 8.794 -6.472 1.00 91.19 117 PHE A O 1
ATOM 965 N N . PRO A 1 118 ? 8.680 9.491 -4.697 1.00 94.69 118 PRO A N 1
ATOM 966 C CA . PRO A 1 118 ? 9.724 8.483 -4.883 1.00 94.69 118 PRO A CA 1
ATOM 967 C C . PRO A 1 118 ? 9.178 7.045 -4.861 1.00 94.69 118 PRO A C 1
ATOM 969 O O . PRO A 1 118 ? 9.501 6.265 -5.758 1.00 94.69 118 PRO A O 1
ATOM 972 N N . ASP A 1 119 ? 8.266 6.726 -3.938 1.00 95.69 119 ASP A N 1
ATOM 973 C CA . ASP A 1 119 ? 7.648 5.396 -3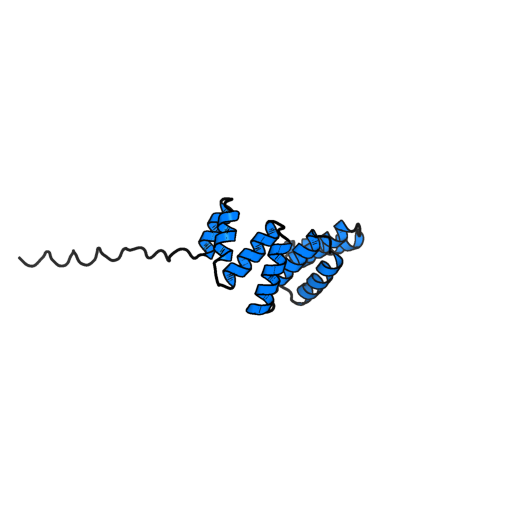.816 1.00 95.69 119 ASP A CA 1
ATOM 974 C C . ASP A 1 119 ? 6.786 5.045 -5.041 1.00 95.69 119 ASP A C 1
ATOM 976 O O . ASP A 1 119 ? 6.734 3.894 -5.485 1.00 95.69 119 ASP A O 1
ATOM 980 N N . VAL A 1 120 ? 6.116 6.043 -5.635 1.00 97.56 120 VAL A N 1
ATOM 981 C CA . VAL A 1 120 ? 5.349 5.867 -6.882 1.00 97.56 120 VAL A CA 1
ATOM 982 C C . VAL A 1 120 ? 6.277 5.467 -8.026 1.00 97.56 120 VAL A C 1
ATOM 984 O O . VAL A 1 120 ? 5.982 4.524 -8.768 1.00 97.56 120 VAL A O 1
ATOM 987 N N . VAL A 1 121 ? 7.396 6.180 -8.179 1.00 97.38 121 VAL A N 1
ATOM 988 C CA . VAL A 1 121 ? 8.402 5.915 -9.218 1.00 97.38 121 VAL A CA 1
ATOM 989 C C . VAL A 1 121 ? 9.029 4.535 -9.009 1.00 97.38 121 VAL A C 1
ATOM 991 O O . VAL A 1 121 ? 9.137 3.758 -9.964 1.00 97.38 121 VAL A O 1
ATOM 994 N N . GLU A 1 122 ? 9.381 4.207 -7.767 1.00 97.88 122 GLU A N 1
ATOM 995 C CA . GLU A 1 122 ? 9.980 2.927 -7.400 1.00 97.88 122 GLU A CA 1
ATOM 996 C C . GLU A 1 122 ? 9.049 1.758 -7.744 1.00 97.88 122 GLU A C 1
ATOM 998 O O . GLU A 1 122 ? 9.451 0.810 -8.429 1.00 97.88 122 GLU A O 1
ATOM 1003 N N . LEU A 1 123 ? 7.769 1.853 -7.366 1.00 98.31 123 LEU A N 1
ATOM 1004 C CA . LEU A 1 123 ? 6.795 0.805 -7.651 1.00 98.31 123 LEU A CA 1
ATOM 1005 C C . LEU A 1 123 ? 6.584 0.605 -9.158 1.00 98.31 123 LEU A C 1
ATOM 1007 O O . LEU A 1 123 ? 6.464 -0.536 -9.611 1.00 98.31 123 LEU A O 1
ATOM 1011 N N . ILE A 1 124 ? 6.602 1.671 -9.970 1.00 98.44 124 ILE A N 1
ATOM 1012 C CA . ILE A 1 124 ? 6.589 1.524 -11.436 1.00 98.44 124 ILE A CA 1
ATOM 1013 C C . ILE A 1 124 ? 7.802 0.705 -11.892 1.00 98.44 124 ILE A C 1
ATOM 1015 O O . ILE A 1 124 ? 7.638 -0.232 -12.680 1.00 98.44 124 ILE A O 1
ATOM 1019 N N . GLY A 1 125 ? 8.994 1.014 -11.380 1.00 98.38 125 GLY A N 1
ATOM 1020 C CA . GLY A 1 125 ? 10.215 0.261 -11.662 1.00 98.38 125 GLY A CA 1
ATOM 1021 C C . GLY A 1 125 ? 10.085 -1.225 -11.326 1.00 98.38 125 GLY A C 1
ATOM 1022 O O . GLY A 1 125 ? 10.346 -2.074 -12.184 1.00 98.38 125 GLY A O 1
ATOM 1023 N N . PHE A 1 126 ? 9.585 -1.554 -10.132 1.00 98.44 126 PHE A N 1
ATOM 1024 C CA . PHE A 1 126 ? 9.358 -2.942 -9.724 1.00 98.44 126 PHE A CA 1
ATOM 1025 C C . PHE A 1 126 ? 8.356 -3.675 -10.615 1.00 98.44 126 PHE A C 1
ATOM 1027 O O . PHE A 1 126 ? 8.608 -4.819 -10.995 1.00 98.44 126 PHE A O 1
ATOM 1034 N N . THR A 1 127 ? 7.268 -3.025 -11.036 1.00 98.56 127 THR A N 1
ATOM 1035 C CA . THR A 1 127 ? 6.306 -3.678 -11.940 1.00 98.56 127 THR A CA 1
ATOM 1036 C C . THR A 1 127 ? 6.927 -4.054 -13.290 1.00 98.56 127 THR A C 1
ATOM 1038 O O . THR A 1 127 ? 6.549 -5.070 -13.868 1.00 98.56 127 THR A O 1
ATOM 1041 N N . TYR A 1 128 ? 7.878 -3.269 -13.813 1.00 98.50 128 TYR A N 1
ATOM 1042 C CA . TYR A 1 128 ? 8.620 -3.637 -15.023 1.00 98.50 128 TYR A CA 1
ATOM 1043 C C . TYR A 1 128 ? 9.648 -4.729 -14.757 1.00 98.50 128 TYR A C 1
ATOM 1045 O O . TYR A 1 128 ? 9.837 -5.613 -15.596 1.00 98.50 128 TYR A O 1
ATOM 1053 N N . LEU A 1 129 ? 10.296 -4.690 -13.593 1.00 97.94 129 LEU A N 1
ATOM 1054 C CA . LEU A 1 129 ? 11.268 -5.699 -13.199 1.00 97.94 129 LEU A CA 1
ATOM 1055 C C . LEU A 1 129 ? 10.619 -7.086 -13.121 1.00 97.94 129 LEU A C 1
ATOM 1057 O O . LEU A 1 129 ? 11.159 -8.034 -13.691 1.00 97.94 129 LEU A O 1
ATOM 1061 N N . TRP A 1 130 ? 9.447 -7.195 -12.487 1.00 97.38 130 TRP A N 1
ATOM 1062 C CA . TRP A 1 130 ? 8.696 -8.451 -12.374 1.00 97.38 130 TRP A CA 1
ATOM 1063 C C . TRP A 1 130 ? 8.227 -9.001 -13.728 1.00 97.38 130 TRP A C 1
ATOM 1065 O O . TRP A 1 130 ? 8.141 -10.212 -13.898 1.00 97.38 130 TRP A O 1
ATOM 1075 N N . GLU A 1 131 ? 8.002 -8.137 -14.721 1.00 97.12 131 GLU A N 1
ATOM 1076 C CA . GLU A 1 131 ? 7.700 -8.531 -16.107 1.00 97.12 131 GLU A CA 1
ATOM 1077 C C . GLU A 1 131 ? 8.952 -8.860 -16.945 1.00 97.12 131 GLU A C 1
ATOM 1079 O O . GLU A 1 131 ? 8.849 -9.149 -18.137 1.00 97.12 131 GLU A O 1
ATOM 1084 N N . GLY A 1 132 ? 10.156 -8.770 -16.372 1.00 97.31 132 GLY A N 1
ATOM 1085 C CA . GLY A 1 132 ? 11.414 -8.978 -17.096 1.00 97.31 132 GLY A CA 1
ATOM 1086 C C . GLY A 1 132 ? 11.809 -7.823 -18.026 1.00 97.31 132 GLY A C 1
ATOM 1087 O O . GLY A 1 132 ? 12.780 -7.936 -18.779 1.00 97.31 132 GLY A O 1
ATOM 1088 N N . ARG A 1 133 ? 11.113 -6.681 -17.962 1.00 98.06 133 ARG A N 1
ATOM 1089 C CA . ARG A 1 133 ? 11.386 -5.472 -18.754 1.00 98.06 133 ARG A CA 1
ATOM 1090 C C . ARG A 1 133 ? 12.518 -4.649 -18.137 1.00 98.06 133 ARG A C 1
ATOM 1092 O O . ARG A 1 133 ? 12.326 -3.537 -17.652 1.00 98.06 133 ARG A O 1
ATOM 1099 N N . LYS A 1 134 ? 13.728 -5.212 -18.169 1.00 97.69 134 LYS A N 1
ATOM 1100 C CA . LYS A 1 134 ? 14.905 -4.696 -17.445 1.00 97.69 134 LYS A CA 1
ATOM 1101 C C . LYS A 1 134 ? 15.260 -3.240 -17.763 1.00 97.69 134 LYS A C 1
ATOM 1103 O O . LYS A 1 134 ? 15.553 -2.500 -16.838 1.00 97.69 134 LYS A O 1
ATOM 1108 N N . LYS A 1 135 ? 15.204 -2.822 -19.035 1.00 97.88 135 LYS A N 1
ATOM 1109 C CA . LYS A 1 135 ? 15.541 -1.439 -19.434 1.00 97.88 135 LYS A CA 1
ATOM 1110 C C . LYS A 1 135 ? 14.577 -0.410 -18.843 1.00 97.88 135 LYS A C 1
ATOM 1112 O O . LYS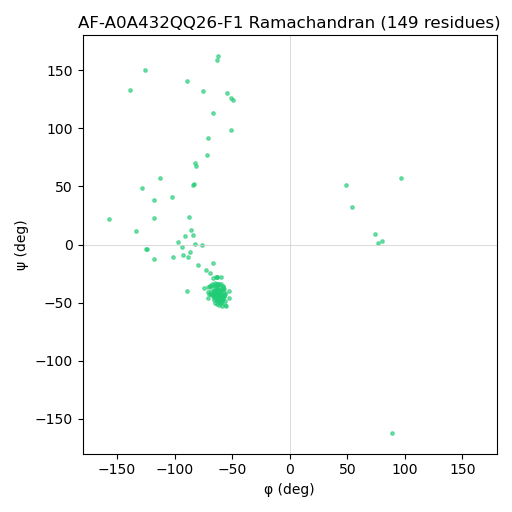 A 1 135 ? 15.006 0.635 -18.371 1.00 97.88 135 LYS A O 1
ATOM 1117 N N . ASP A 1 136 ? 13.280 -0.713 -18.865 1.00 98.19 136 ASP A N 1
ATOM 1118 C CA . ASP A 1 136 ? 12.271 0.160 -18.266 1.00 98.19 136 ASP A CA 1
ATOM 1119 C C . ASP A 1 136 ? 12.444 0.196 -16.741 1.00 98.19 136 ASP A C 1
ATOM 1121 O O . ASP A 1 136 ? 12.433 1.267 -16.143 1.00 98.19 136 ASP A O 1
ATOM 1125 N N . ALA A 1 137 ? 12.665 -0.965 -16.118 1.00 98.31 137 ALA A N 1
ATOM 1126 C CA . ALA A 1 137 ? 12.913 -1.056 -14.683 1.00 98.31 137 ALA A CA 1
ATOM 1127 C C . ALA A 1 137 ? 14.136 -0.231 -14.253 1.00 98.31 137 ALA A C 1
ATOM 1129 O O . ALA A 1 137 ? 14.040 0.543 -13.308 1.00 98.31 137 ALA A O 1
ATOM 1130 N N . GLU A 1 138 ? 15.258 -0.353 -14.968 1.00 98.25 138 GLU A N 1
ATOM 1131 C CA . GLU A 1 138 ? 16.493 0.394 -14.703 1.00 98.25 138 GLU A CA 1
ATOM 1132 C C . GLU A 1 138 ? 16.266 1.907 -14.737 1.00 98.25 138 GLU A C 1
ATOM 1134 O O . GLU A 1 138 ? 16.712 2.608 -13.829 1.00 98.25 138 GLU A O 1
ATOM 1139 N N . PHE A 1 139 ? 15.526 2.405 -15.733 1.00 97.81 139 PHE A N 1
ATOM 1140 C CA . PHE A 1 139 ? 15.186 3.823 -15.826 1.00 97.81 139 PHE A CA 1
ATOM 1141 C C . PHE A 1 139 ? 14.424 4.309 -14.584 1.00 97.81 139 PHE A C 1
ATOM 1143 O O . PHE A 1 139 ? 14.831 5.282 -13.950 1.00 97.81 139 PHE A O 1
ATOM 1150 N N . TYR A 1 140 ? 13.333 3.629 -14.219 1.00 97.88 140 TYR A N 1
ATOM 1151 C CA . TYR A 1 140 ? 12.485 4.064 -13.106 1.00 97.88 140 TYR A CA 1
ATOM 1152 C C . TYR A 1 140 ? 13.167 3.879 -11.745 1.00 97.88 140 TYR A C 1
ATOM 1154 O O . TYR A 1 140 ? 13.095 4.773 -10.911 1.00 97.88 140 TYR A O 1
ATOM 1162 N N . LEU A 1 141 ? 13.869 2.768 -11.517 1.00 97.31 141 LEU A N 1
ATOM 1163 C CA . LEU A 1 141 ? 14.551 2.529 -10.241 1.00 97.31 141 LEU A CA 1
ATOM 1164 C C . LEU A 1 141 ? 15.741 3.478 -10.036 1.00 97.31 141 LEU A C 1
ATOM 1166 O O . LEU A 1 141 ? 15.956 3.939 -8.918 1.00 97.31 141 LEU A O 1
ATOM 1170 N N . SER A 1 142 ? 16.472 3.833 -11.100 1.00 97.25 142 SER A N 1
ATOM 1171 C CA . SER A 1 142 ? 17.518 4.864 -11.010 1.00 97.25 142 SER A CA 1
ATOM 1172 C C . SER A 1 142 ? 16.919 6.234 -10.697 1.00 97.25 142 SER A C 1
ATOM 1174 O O . SER A 1 142 ? 17.434 6.951 -9.847 1.00 97.25 142 SER A O 1
ATOM 1176 N N . TRP A 1 143 ? 15.786 6.571 -11.323 1.00 95.94 143 TRP A N 1
ATOM 1177 C CA . TRP A 1 143 ? 15.082 7.816 -11.029 1.00 95.94 143 TRP A CA 1
ATOM 1178 C C . TRP A 1 143 ? 14.606 7.877 -9.570 1.00 95.94 143 TRP A C 1
ATOM 1180 O O . TRP A 1 143 ? 14.843 8.880 -8.901 1.00 95.94 143 TRP A O 1
ATOM 1190 N N . ALA A 1 144 ? 13.996 6.808 -9.049 1.00 95.00 144 ALA A N 1
ATOM 1191 C CA . ALA A 1 144 ? 13.591 6.727 -7.643 1.00 95.00 144 ALA A CA 1
ATOM 1192 C C . ALA A 1 144 ? 14.784 6.909 -6.688 1.00 95.00 144 ALA A C 1
ATOM 1194 O O . ALA A 1 144 ? 14.704 7.670 -5.726 1.00 95.00 144 ALA A O 1
ATOM 1195 N N . TYR A 1 145 ? 15.913 6.265 -6.991 1.00 94.06 145 TYR A N 1
ATOM 1196 C CA . TYR A 1 145 ? 17.141 6.389 -6.209 1.00 94.06 145 TYR A CA 1
ATOM 1197 C C . TYR A 1 145 ? 17.699 7.819 -6.191 1.00 94.06 145 TYR A C 1
ATOM 1199 O O . TYR A 1 145 ? 18.108 8.308 -5.137 1.00 94.06 145 TYR A O 1
ATOM 1207 N N . ASP A 1 146 ? 17.695 8.507 -7.333 1.00 94.56 146 ASP A N 1
ATOM 1208 C CA . ASP A 1 146 ? 18.157 9.894 -7.417 1.00 94.56 146 ASP A CA 1
ATOM 1209 C C . ASP A 1 146 ? 17.233 10.855 -6.653 1.00 94.56 146 ASP A C 1
ATOM 1211 O O . ASP A 1 146 ? 17.720 11.789 -6.017 1.00 94.56 146 ASP A O 1
ATOM 1215 N N . LEU A 1 147 ? 15.918 10.602 -6.655 1.00 91.12 147 LEU A N 1
ATOM 1216 C CA . LEU A 1 147 ? 14.959 11.364 -5.850 1.00 91.12 147 LEU A CA 1
ATOM 1217 C C . LEU A 1 147 ? 15.232 11.202 -4.349 1.00 91.12 147 LEU A C 1
ATOM 1219 O O . LEU A 1 147 ? 15.323 12.203 -3.642 1.00 91.12 147 LEU A O 1
ATOM 1223 N N . GLY A 1 148 ? 15.450 9.973 -3.873 1.00 85.44 148 GLY A N 1
ATOM 1224 C CA . GLY A 1 148 ? 15.720 9.701 -2.454 1.00 85.44 148 GLY A CA 1
ATOM 1225 C C . GLY A 1 148 ? 17.050 10.263 -1.933 1.00 85.44 148 GLY A C 1
ATOM 1226 O O . GLY A 1 148 ? 17.239 10.379 -0.730 1.00 85.44 148 GLY A O 1
ATOM 1227 N N . LYS A 1 149 ? 17.984 10.640 -2.815 1.00 81.88 149 LYS A N 1
ATOM 1228 C CA . LYS A 1 149 ? 19.211 11.365 -2.432 1.00 81.88 149 LYS A CA 1
ATOM 1229 C C . LYS A 1 149 ? 19.011 12.861 -2.219 1.00 81.88 149 LYS A C 1
ATOM 1231 O O . LYS A 1 149 ? 19.918 13.517 -1.710 1.00 81.88 149 LYS A O 1
ATOM 1236 N N . SER A 1 150 ? 17.912 13.407 -2.729 1.00 66.56 150 SER A N 1
ATOM 1237 C CA . SER A 1 150 ? 17.645 14.847 -2.724 1.00 66.56 150 SER A CA 1
ATOM 1238 C C . SER A 1 150 ? 16.816 15.321 -1.526 1.00 66.56 150 SER A C 1
ATOM 1240 O O . SER A 1 150 ? 16.606 16.527 -1.395 1.00 66.56 150 SER A O 1
ATOM 1242 N N . GLU A 1 151 ? 16.392 14.389 -0.667 1.00 56.03 151 GLU A N 1
ATOM 1243 C CA . GLU A 1 151 ? 15.709 14.611 0.618 1.00 56.03 151 GLU A CA 1
ATOM 1244 C C . GLU A 1 151 ? 16.701 14.622 1.791 1.00 56.03 151 GLU A C 1
ATOM 1246 O O . GLU A 1 151 ? 16.506 15.458 2.705 1.00 56.03 151 GLU A O 1
#

Secondary structure (DSSP, 8-state):
--SSTTSTTSTT------PPPPHHHHHHHHHHTT-HHHHHHHHHT--SHHHHHHHHHHHHHTT-HHHHHHHHHHHHHHH---HHHHHHHHHHHHHTT-HHHHHHHHHHHHHHT-TTHHHHHHHHHHHHHHTT-HHHHHHHHHHHHHHHT--

Mean predicted aligned error: 7.81 Å

pLDDT: mean 89.4, std 17.33, range [38.0, 98.62]

Nearest PDB structures (foldseek):
  5l9t-assembly1_Y  TM=7.447E-01  e=5.951E-03  Homo sapiens
  5a31-assembly1_Y  TM=7.324E-01  e=2.037E-02  Homo sapiens
  2vq2-assembly1_A-2  TM=8.615E-01  e=8.494E-02  Neisseria meningitidis
  5g05-assembly1_X  TM=7.563E-01  e=1.034E-01  Homo sapiens
  7qij-assembly2_LC  TM=8.459E-01  e=1.551E+00  Yersinia enterocolitica